Protein AF-A0A962DZK4-F1 (afdb_monomer_lite)

pLDDT: mean 95.59, std 3.44, range [69.62, 98.56]

Sequence (108 aa):
SSGVIVATGTGATGWARSIATQRALTEPLPQPSDARLAWFVREPFPSVATGTEVNFGYADAKEPLQLESDMDEGGVIFADGIESDRVEFLTGQRCSISIAPERLRLVV

Foldseek 3Di:
DPDKDKAAQVRCVDVVVVVCVVVVPPDDAHHNPDQKMKMADDPQDLDPVQGRPPGIDMAEPVRWDKDAADAQDDAWDDPPPPRVPIDHHHHGDMDTGYGDPDHDDDDD

Radius of gyration: 14.57 Å; chains: 1; bounding box: 30×32×42 Å

Secondary structure (DSSP, 8-state):
--EEEEE-TTGGGTHHHHHHHHTT--SPPPPTT-S-EEEEEES---BTTTBTT-SEEEE-SSSPEEEE---SSS-EEESTT-TTSEEE--TT-EEEE---S-------

Structure (mmCIF, N/CA/C/O backbone):
data_AF-A0A962DZK4-F1
#
_entry.id   AF-A0A962DZK4-F1
#
loop_
_atom_site.group_PDB
_atom_site.id
_atom_site.type_symbol
_atom_site.label_atom_id
_atom_site.label_alt_id
_atom_site.label_comp_id
_atom_site.label_asym_id
_atom_site.label_entity_id
_atom_site.label_seq_id
_atom_site.pdbx_PDB_ins_code
_atom_site.Cartn_x
_atom_site.Cartn_y
_atom_site.Cartn_z
_atom_site.occupancy
_atom_site.B_iso_or_equiv
_atom_site.auth_seq_id
_atom_site.auth_comp_id
_atom_site.auth_asym_id
_atom_site.auth_atom_id
_atom_site.pdbx_PDB_model_num
ATOM 1 N N . SER A 1 1 ? -7.218 9.407 7.739 1.00 87.56 1 SER A N 1
ATOM 2 C CA . SER A 1 1 ? -6.720 8.988 6.417 1.00 87.56 1 SER A CA 1
ATOM 3 C C . SER A 1 1 ? -7.746 8.072 5.784 1.00 87.56 1 SER A C 1
ATOM 5 O O . SER A 1 1 ? -8.487 7.454 6.537 1.00 87.56 1 SER A O 1
ATOM 7 N N . SER A 1 2 ? -7.824 7.988 4.455 1.00 91.50 2 SER A N 1
ATOM 8 C CA . SER A 1 2 ? -8.889 7.238 3.757 1.00 91.50 2 SER A CA 1
ATOM 9 C C . SER A 1 2 ? -8.476 5.853 3.245 1.00 91.50 2 SER A C 1
ATOM 11 O O . SER A 1 2 ? -9.298 5.141 2.676 1.00 91.50 2 SER A O 1
ATOM 13 N N . GLY A 1 3 ? -7.217 5.451 3.436 1.00 95.44 3 GLY A N 1
ATOM 14 C CA . GLY A 1 3 ? -6.739 4.104 3.118 1.00 95.44 3 GLY A CA 1
ATOM 15 C C . GLY A 1 3 ? -5.240 4.057 2.836 1.00 95.44 3 GLY A C 1
ATOM 16 O O . GLY A 1 3 ? -4.539 5.065 2.964 1.00 95.44 3 GLY A O 1
ATOM 17 N N . VAL A 1 4 ? -4.755 2.888 2.419 1.00 97.81 4 VAL A N 1
ATOM 18 C CA . VAL A 1 4 ? -3.364 2.660 2.007 1.00 97.81 4 VAL A CA 1
ATOM 19 C C . VAL A 1 4 ? -3.352 2.031 0.618 1.00 97.81 4 VAL A C 1
ATOM 21 O O . VAL A 1 4 ? -4.109 1.104 0.348 1.00 97.81 4 VAL A O 1
ATOM 24 N N . ILE A 1 5 ? -2.495 2.535 -0.267 1.00 97.94 5 ILE A N 1
ATOM 25 C CA . ILE A 1 5 ? -2.204 1.917 -1.566 1.00 97.94 5 ILE A CA 1
ATOM 26 C C . ILE A 1 5 ? -0.830 1.273 -1.479 1.00 97.94 5 ILE A C 1
ATOM 28 O O . ILE A 1 5 ? 0.116 1.927 -1.050 1.00 97.94 5 ILE A O 1
ATOM 32 N N . VAL A 1 6 ? -0.714 0.026 -1.931 1.00 98.38 6 VAL A N 1
ATOM 33 C CA . VAL A 1 6 ? 0.557 -0.696 -2.043 1.00 98.38 6 VAL A CA 1
ATOM 34 C C . VAL A 1 6 ? 0.752 -1.115 -3.494 1.00 98.38 6 VAL A C 1
ATOM 36 O O . VAL A 1 6 ? -0.170 -1.633 -4.117 1.00 98.38 6 VAL A O 1
ATOM 39 N N . ALA A 1 7 ? 1.936 -0.871 -4.047 1.00 97.94 7 ALA A N 1
ATOM 40 C CA . ALA A 1 7 ? 2.248 -1.166 -5.437 1.00 97.94 7 ALA A CA 1
ATOM 41 C C . ALA A 1 7 ? 3.545 -1.968 -5.567 1.00 97.94 7 ALA A C 1
ATOM 43 O O . ALA A 1 7 ? 4.561 -1.662 -4.937 1.00 97.94 7 ALA A O 1
ATOM 44 N N . THR A 1 8 ? 3.505 -2.974 -6.439 1.00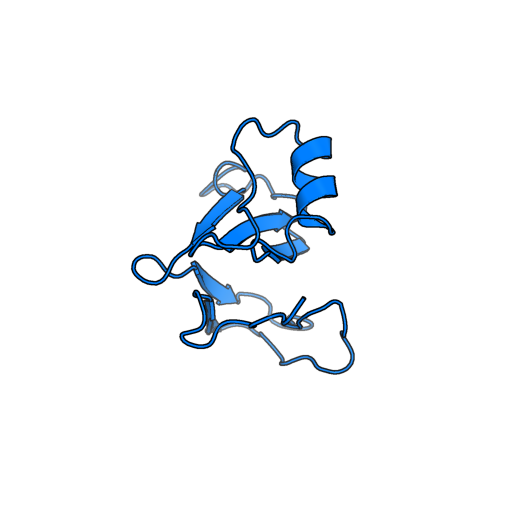 97.56 8 THR A N 1
ATOM 45 C CA . THR A 1 8 ? 4.687 -3.667 -6.960 1.00 97.56 8 THR A CA 1
ATOM 46 C C . THR A 1 8 ? 5.400 -2.798 -7.998 1.00 97.56 8 THR A C 1
ATOM 48 O O . THR A 1 8 ? 4.872 -1.781 -8.450 1.00 97.56 8 THR A O 1
ATOM 51 N N . GLY A 1 9 ? 6.576 -3.229 -8.455 1.00 96.50 9 GLY A N 1
ATOM 52 C CA . GLY A 1 9 ? 7.263 -2.561 -9.560 1.00 96.50 9 GLY A CA 1
ATOM 53 C C . GLY A 1 9 ? 6.505 -2.582 -10.890 1.00 96.50 9 GLY A C 1
ATOM 54 O O . GLY A 1 9 ? 6.548 -1.614 -11.643 1.00 96.50 9 GLY A O 1
ATOM 55 N N . THR A 1 10 ? 5.755 -3.646 -11.183 1.00 95.12 10 THR A N 1
ATOM 56 C CA . THR A 1 10 ? 4.878 -3.689 -12.367 1.00 95.12 10 THR A CA 1
ATOM 57 C C . THR A 1 10 ? 3.646 -2.796 -12.189 1.00 95.12 10 THR A C 1
ATOM 59 O O . THR A 1 10 ? 3.231 -2.128 -13.135 1.00 95.12 10 THR A O 1
ATOM 62 N N . GLY A 1 11 ? 3.110 -2.708 -10.966 1.00 95.94 11 GLY A N 1
ATOM 63 C CA . GLY A 1 11 ? 2.011 -1.808 -10.600 1.00 95.94 11 GLY A CA 1
ATOM 64 C C . GLY A 1 11 ? 2.419 -0.339 -10.429 1.00 95.94 11 GLY A C 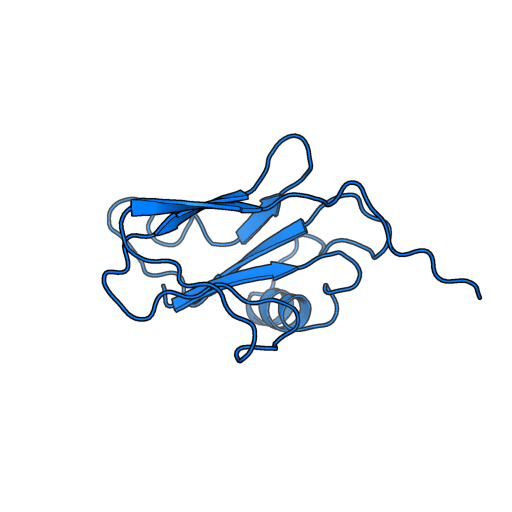1
ATOM 65 O O . GLY A 1 11 ? 1.552 0.531 -10.330 1.00 95.94 11 GLY A O 1
ATOM 66 N N . ALA A 1 12 ? 3.721 -0.029 -10.435 1.00 96.38 12 ALA A N 1
ATOM 67 C CA . ALA A 1 12 ? 4.246 1.316 -10.199 1.00 96.38 12 ALA A CA 1
ATOM 68 C C . ALA A 1 12 ? 3.748 2.349 -11.220 1.00 96.38 12 ALA A C 1
ATOM 70 O O . ALA A 1 12 ? 3.687 3.535 -10.914 1.00 96.38 12 ALA A O 1
ATOM 71 N N . THR A 1 13 ? 3.366 1.911 -12.422 1.00 95.12 13 THR A N 1
ATOM 72 C CA . THR A 1 13 ? 2.847 2.789 -13.481 1.00 95.12 13 THR A CA 1
ATOM 73 C C . THR A 1 13 ? 1.374 3.181 -13.304 1.00 95.12 13 THR A C 1
ATOM 75 O O . THR A 1 13 ? 0.927 4.098 -13.993 1.00 95.12 13 THR A O 1
ATOM 78 N N . GLY A 1 14 ? 0.645 2.537 -12.381 1.00 95.56 14 GLY A N 1
ATOM 79 C CA . GLY A 1 14 ? -0.752 2.831 -12.043 1.00 95.56 14 GLY A CA 1
ATOM 80 C C . GLY A 1 14 ? -0.904 3.973 -11.029 1.00 95.56 14 GLY A C 1
ATOM 81 O O . GLY A 1 14 ? -0.212 4.989 -11.112 1.00 95.56 14 GLY A O 1
ATOM 82 N N . TRP A 1 15 ? -1.793 3.809 -10.036 1.00 96.44 15 TRP A N 1
ATOM 83 C CA . TRP A 1 15 ? -2.061 4.837 -9.013 1.00 96.44 15 TRP A CA 1
ATOM 84 C C . TRP A 1 15 ? -0.802 5.332 -8.291 1.00 96.44 15 TRP A C 1
ATOM 86 O O . TRP A 1 15 ? -0.708 6.520 -7.990 1.00 96.44 15 TRP A O 1
ATOM 96 N N . ALA A 1 16 ? 0.191 4.463 -8.069 1.00 97.44 16 ALA A N 1
ATOM 97 C CA . ALA A 1 16 ? 1.464 4.842 -7.458 1.00 97.44 16 ALA A CA 1
ATOM 98 C C . ALA A 1 16 ? 2.170 5.980 -8.217 1.00 97.44 16 ALA A C 1
ATOM 100 O O . ALA A 1 16 ? 2.639 6.928 -7.588 1.00 97.44 16 ALA A O 1
ATOM 101 N N . ARG A 1 17 ? 2.181 5.953 -9.560 1.00 97.62 17 ARG A N 1
ATOM 102 C CA . ARG A 1 17 ? 2.754 7.030 -10.383 1.00 97.62 17 ARG A CA 1
ATOM 103 C C . ARG A 1 17 ? 2.003 8.339 -10.205 1.00 97.62 17 ARG A C 1
ATOM 105 O O . ARG A 1 17 ? 2.641 9.381 -10.052 1.00 97.62 17 ARG A O 1
ATOM 112 N N . SER A 1 18 ? 0.672 8.296 -10.221 1.00 97.25 18 SER A N 1
ATOM 113 C CA . SER A 1 18 ? -0.165 9.483 -10.024 1.00 97.25 18 SER A CA 1
ATOM 114 C C . SER A 1 18 ? 0.078 10.111 -8.654 1.00 97.25 18 SER A C 1
ATOM 116 O O . SER A 1 18 ? 0.290 11.317 -8.573 1.00 97.25 18 SER A O 1
ATOM 118 N N . ILE A 1 19 ? 0.129 9.295 -7.599 1.00 97.12 19 ILE A N 1
ATOM 119 C CA . ILE A 1 19 ? 0.364 9.747 -6.222 1.00 97.12 19 ILE A CA 1
ATOM 120 C C . ILE A 1 19 ? 1.767 10.333 -6.075 1.00 97.12 19 ILE A C 1
ATOM 122 O O . ILE A 1 19 ? 1.906 11.447 -5.575 1.00 97.12 19 ILE A O 1
ATOM 126 N N . ALA A 1 20 ? 2.802 9.625 -6.536 1.00 97.31 20 ALA A N 1
ATOM 127 C CA . ALA A 1 20 ? 4.180 10.103 -6.453 1.00 97.31 20 ALA A CA 1
ATOM 128 C C . ALA A 1 20 ? 4.368 11.427 -7.209 1.00 97.31 20 ALA A C 1
ATOM 130 O O . ALA A 1 20 ? 4.990 12.350 -6.689 1.00 97.31 20 ALA A O 1
ATOM 131 N N . THR A 1 21 ? 3.762 11.549 -8.395 1.00 97.25 21 THR A N 1
ATOM 132 C CA . THR A 1 21 ? 3.810 12.776 -9.206 1.00 97.25 21 THR A CA 1
ATOM 133 C C . THR A 1 21 ? 3.071 13.927 -8.525 1.00 97.25 21 THR A C 1
ATOM 135 O O . THR A 1 21 ? 3.625 15.013 -8.391 1.00 97.25 21 THR A O 1
ATOM 138 N N . GLN A 1 22 ? 1.838 13.696 -8.059 1.00 97.25 22 GLN A N 1
ATOM 139 C CA . GLN A 1 22 ? 1.025 14.713 -7.385 1.00 97.25 22 GLN A CA 1
ATOM 140 C C . GLN A 1 22 ? 1.705 15.242 -6.118 1.00 97.25 22 GLN A C 1
ATOM 142 O O . GLN A 1 22 ? 1.605 16.425 -5.804 1.00 97.25 22 GLN A O 1
ATOM 147 N N . ARG A 1 23 ? 2.396 14.360 -5.393 1.00 95.75 23 ARG A N 1
ATOM 148 C CA . ARG A 1 23 ? 3.103 14.677 -4.148 1.00 95.75 23 ARG A CA 1
ATOM 149 C C . ARG A 1 23 ? 4.544 15.144 -4.375 1.00 95.75 23 ARG A C 1
ATOM 151 O O . ARG A 1 23 ? 5.227 15.415 -3.394 1.00 95.75 23 ARG A O 1
ATOM 158 N N . ALA A 1 24 ? 4.989 15.228 -5.632 1.00 96.75 24 ALA A N 1
ATOM 159 C CA . ALA A 1 24 ? 6.354 15.576 -6.025 1.00 96.75 24 ALA A CA 1
ATOM 160 C C . ALA A 1 24 ? 7.429 14.770 -5.268 1.00 96.75 24 ALA A C 1
ATOM 162 O O . ALA A 1 24 ? 8.448 15.321 -4.852 1.00 96.75 24 ALA A O 1
ATOM 163 N N . LEU A 1 25 ? 7.190 13.466 -5.072 1.00 96.12 25 LEU A N 1
ATOM 164 C CA . LEU A 1 25 ? 8.152 12.589 -4.407 1.00 96.12 25 LEU A CA 1
ATOM 165 C C . LEU A 1 25 ? 9.428 12.489 -5.244 1.00 96.12 25 LEU A C 1
ATOM 167 O O . LEU A 1 25 ? 9.371 12.345 -6.468 1.00 96.12 25 LEU A O 1
ATOM 171 N N . THR A 1 26 ? 10.574 12.556 -4.573 1.00 95.75 26 THR A N 1
ATOM 172 C CA . THR A 1 26 ? 11.885 12.419 -5.228 1.00 95.75 26 THR A CA 1
ATOM 173 C C . THR A 1 26 ? 12.389 10.980 -5.179 1.00 95.75 26 THR A C 1
ATOM 175 O O . THR A 1 26 ? 13.234 10.574 -5.976 1.00 95.75 26 THR A O 1
ATOM 178 N N . GLU A 1 27 ? 11.835 10.188 -4.267 1.00 96.12 27 GLU A N 1
ATOM 179 C CA . GLU A 1 27 ? 12.154 8.794 -4.061 1.00 96.12 27 GLU A CA 1
ATOM 180 C C . GLU A 1 27 ? 11.605 7.934 -5.212 1.00 96.12 27 GLU A C 1
ATOM 182 O O . GLU A 1 27 ? 10.437 8.059 -5.596 1.00 96.12 27 GLU A O 1
ATOM 187 N N . PRO A 1 28 ? 12.426 7.036 -5.783 1.00 96.19 28 PRO A N 1
ATOM 188 C CA . PRO A 1 28 ? 12.053 6.313 -6.987 1.00 96.19 28 PRO A CA 1
ATOM 189 C C . PRO A 1 28 ? 11.080 5.175 -6.688 1.00 96.19 28 PRO A C 1
ATOM 191 O O . PRO A 1 28 ? 11.378 4.276 -5.892 1.00 96.19 28 PRO A O 1
ATOM 194 N N . LEU A 1 29 ? 9.976 5.139 -7.437 1.00 98.06 29 LEU A N 1
ATOM 195 C CA . LEU A 1 29 ? 9.087 3.981 -7.461 1.00 98.06 29 LEU A CA 1
ATOM 196 C C . LEU A 1 29 ? 9.851 2.698 -7.855 1.00 98.06 29 LEU A C 1
ATOM 198 O O . LEU A 1 29 ? 10.824 2.773 -8.617 1.00 98.06 29 LEU A O 1
ATOM 202 N N . PRO A 1 30 ? 9.430 1.520 -7.359 1.00 97.56 30 PRO A N 1
ATOM 203 C CA . PRO A 1 30 ? 10.082 0.260 -7.692 1.00 97.56 30 PRO A CA 1
ATOM 204 C C . PRO A 1 30 ? 10.028 -0.016 -9.199 1.00 97.56 30 PRO A C 1
ATOM 206 O O . PRO A 1 30 ? 9.013 0.232 -9.848 1.00 97.56 30 PRO A O 1
ATOM 209 N N . GLN A 1 31 ? 11.115 -0.545 -9.756 1.00 96.50 31 GLN A N 1
ATOM 210 C CA . GLN A 1 31 ? 11.141 -1.059 -11.127 1.00 96.50 31 GLN A CA 1
ATOM 211 C C . GLN A 1 31 ? 10.504 -2.454 -11.193 1.00 96.50 31 GLN A C 1
ATOM 213 O O . GLN A 1 31 ? 10.495 -3.156 -10.181 1.00 96.50 31 GLN A O 1
ATOM 218 N N . PRO A 1 32 ? 10.021 -2.920 -12.363 1.00 94.50 32 PRO A N 1
ATOM 219 C CA . PRO A 1 32 ? 9.344 -4.216 -12.499 1.00 94.50 32 PRO A CA 1
ATOM 220 C C . PRO A 1 32 ? 10.082 -5.423 -11.903 1.00 94.50 32 PRO A C 1
ATOM 222 O O . PRO A 1 32 ? 9.443 -6.354 -11.421 1.00 94.50 32 PRO A O 1
ATOM 225 N N . SER A 1 33 ? 11.417 -5.414 -11.922 1.00 93.44 33 SER A N 1
ATOM 226 C CA . SER A 1 33 ? 12.260 -6.483 -11.375 1.00 93.44 33 SER A CA 1
ATOM 227 C C . SER A 1 33 ? 12.628 -6.312 -9.898 1.00 93.44 33 SER A C 1
ATOM 229 O O . SER A 1 33 ? 13.173 -7.245 -9.304 1.00 93.44 33 SER A O 1
ATOM 231 N N . ASP A 1 34 ? 12.365 -5.150 -9.298 1.00 95.38 34 ASP A N 1
ATOM 232 C CA . ASP A 1 34 ? 12.768 -4.867 -7.923 1.00 95.38 34 ASP A CA 1
ATOM 233 C C . ASP A 1 34 ? 12.040 -5.785 -6.934 1.00 95.38 34 ASP A C 1
ATOM 235 O O . ASP A 1 34 ? 10.854 -6.089 -7.057 1.00 95.38 34 ASP A O 1
ATOM 239 N N . ALA A 1 35 ? 12.756 -6.222 -5.901 1.00 95.00 35 ALA A N 1
ATOM 240 C CA . ALA A 1 35 ? 12.216 -7.040 -4.818 1.00 95.00 35 ALA A CA 1
ATOM 241 C C . ALA A 1 35 ? 11.652 -6.180 -3.673 1.00 95.00 35 ALA A C 1
ATOM 243 O O . ALA A 1 35 ? 11.942 -6.450 -2.512 1.00 95.00 35 ALA A O 1
ATOM 244 N N . ARG A 1 36 ? 10.890 -5.130 -3.996 1.00 96.75 36 ARG A N 1
ATOM 245 C CA . ARG A 1 36 ? 10.297 -4.212 -3.012 1.00 96.75 36 ARG A CA 1
ATOM 246 C C . ARG A 1 36 ? 8.947 -3.674 -3.477 1.00 96.75 36 ARG A C 1
ATOM 248 O O . ARG A 1 36 ? 8.686 -3.568 -4.675 1.00 96.75 36 ARG A O 1
ATOM 255 N N . LEU A 1 37 ? 8.119 -3.316 -2.511 1.00 98.25 37 LEU A N 1
ATOM 256 C CA . LEU A 1 37 ? 6.844 -2.633 -2.681 1.00 98.25 37 LEU A CA 1
ATOM 257 C C . LEU A 1 37 ? 7.008 -1.166 -2.288 1.00 98.25 37 LEU A C 1
ATOM 259 O O . LEU A 1 37 ? 7.827 -0.851 -1.426 1.00 98.25 37 LEU A O 1
ATOM 263 N N . ALA A 1 38 ? 6.209 -0.283 -2.879 1.00 98.38 38 ALA A N 1
ATOM 264 C CA . ALA A 1 38 ? 6.000 1.069 -2.368 1.00 98.38 38 ALA A CA 1
ATOM 265 C C . ALA A 1 38 ? 4.586 1.184 -1.805 1.00 98.38 38 ALA A C 1
ATOM 267 O O . ALA A 1 38 ? 3.638 0.698 -2.424 1.00 98.38 38 ALA A O 1
ATOM 268 N N . TRP A 1 39 ? 4.441 1.831 -0.653 1.00 98.56 39 TRP A N 1
ATOM 269 C CA . TRP A 1 39 ? 3.147 2.076 -0.030 1.00 98.56 39 TRP A CA 1
ATOM 270 C C . TRP A 1 39 ? 2.912 3.567 0.205 1.00 98.56 39 TRP A C 1
ATOM 272 O O . TRP A 1 39 ? 3.851 4.337 0.405 1.00 98.56 39 TRP A O 1
ATOM 282 N N . PHE A 1 40 ? 1.643 3.971 0.174 1.00 98.31 40 PHE A N 1
ATOM 283 C CA . PHE A 1 40 ? 1.206 5.357 0.315 1.00 98.31 40 PHE A CA 1
ATOM 284 C C . PHE A 1 40 ? -0.052 5.420 1.169 1.00 98.31 40 PHE A C 1
ATOM 286 O O . PHE A 1 40 ? -1.041 4.753 0.866 1.00 98.31 40 PHE A O 1
ATOM 293 N N . VAL A 1 41 ? -0.052 6.278 2.185 1.00 97.50 41 VAL A N 1
ATOM 294 C CA . VAL A 1 41 ? -1.285 6.639 2.889 1.00 97.50 41 VAL A CA 1
ATOM 295 C C . VAL A 1 41 ? -2.062 7.622 2.019 1.00 97.50 41 VAL A C 1
ATOM 297 O O . VAL A 1 41 ? -1.527 8.645 1.583 1.00 97.50 41 VAL A O 1
ATOM 300 N N . ARG A 1 42 ? -3.335 7.320 1.766 1.00 94.94 42 ARG A N 1
ATOM 301 C CA . ARG A 1 42 ? -4.258 8.229 1.090 1.00 94.94 42 ARG A CA 1
ATOM 302 C C . ARG A 1 42 ? -4.773 9.274 2.065 1.00 94.94 42 ARG A C 1
ATOM 304 O O . ARG A 1 42 ? -5.242 8.933 3.152 1.00 94.94 42 ARG A O 1
ATOM 311 N N . GLU A 1 43 ? -4.692 10.533 1.638 1.00 94.56 43 GLU A N 1
ATOM 312 C CA . GLU A 1 43 ? -5.127 11.706 2.406 1.00 94.56 43 GLU A CA 1
ATOM 313 C C . GLU A 1 43 ? -4.651 11.631 3.876 1.00 94.56 43 GLU A C 1
ATOM 315 O O . GLU A 1 43 ? -5.480 11.478 4.781 1.00 94.56 43 GLU A O 1
ATOM 320 N N . PRO A 1 44 ? -3.321 11.659 4.131 1.00 94.75 44 PRO A N 1
ATOM 321 C CA . PRO A 1 44 ? -2.778 11.550 5.483 1.00 94.75 44 PRO A CA 1
ATOM 322 C C . PRO A 1 44 ? -3.423 12.579 6.415 1.00 94.75 44 PRO A C 1
ATOM 324 O O . PRO A 1 44 ? -3.353 13.783 6.171 1.00 94.75 44 PRO A O 1
ATOM 327 N N . PHE A 1 45 ? -4.078 12.099 7.469 1.00 94.00 45 PHE A N 1
ATOM 328 C CA . PHE A 1 45 ? -4.744 12.959 8.443 1.00 94.00 45 PHE A CA 1
ATOM 329 C C . PHE A 1 45 ? -3.732 13.456 9.484 1.00 94.00 45 PHE A C 1
ATOM 331 O O . PHE A 1 45 ? -3.012 12.609 10.009 1.00 94.00 45 PHE A O 1
ATOM 338 N N . PRO A 1 46 ? -3.688 14.764 9.817 1.00 94.94 46 PRO A N 1
ATOM 339 C CA . PRO A 1 46 ? -2.752 15.344 10.784 1.00 94.94 46 PRO A CA 1
ATOM 340 C C . PRO A 1 46 ? -3.090 14.919 12.221 1.00 94.94 46 PRO A C 1
ATOM 342 O O . PRO A 1 46 ? -3.676 15.676 12.993 1.00 94.94 46 PRO A O 1
ATOM 345 N N . SER A 1 47 ? -2.753 13.679 12.571 1.00 93.00 47 SER A N 1
ATOM 346 C CA . SER A 1 47 ? -3.039 13.113 13.889 1.00 93.00 47 SER A CA 1
ATOM 347 C C . SER A 1 47 ? -2.139 13.717 14.971 1.00 93.00 47 SER A C 1
ATOM 349 O O . SER A 1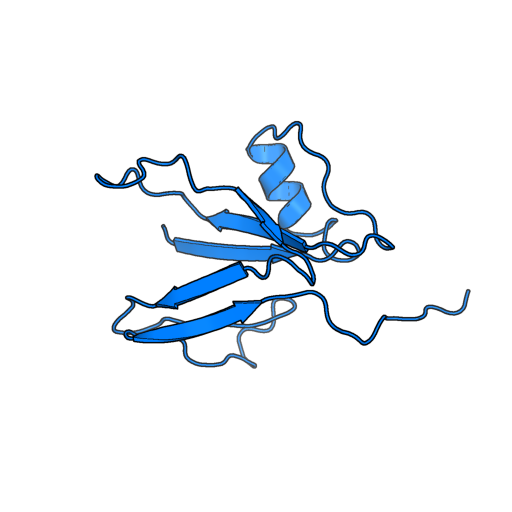 47 ? -1.061 14.236 14.686 1.00 93.00 47 SER A O 1
ATOM 351 N N . VAL A 1 48 ? -2.544 13.599 16.238 1.00 93.19 48 VAL A N 1
ATOM 352 C CA . VAL A 1 48 ? -1.711 14.034 17.374 1.00 93.19 48 VAL A CA 1
ATOM 353 C C . VAL A 1 48 ? -0.426 13.203 17.487 1.00 93.19 48 VAL A C 1
ATOM 355 O O . VAL A 1 48 ? 0.605 13.731 17.889 1.00 93.19 48 VAL A O 1
ATOM 358 N N . ALA A 1 49 ? -0.478 11.914 17.140 1.00 91.75 49 ALA A N 1
ATOM 359 C CA . ALA A 1 49 ? 0.636 10.990 17.342 1.00 91.75 49 ALA A CA 1
ATOM 360 C C . ALA A 1 49 ? 1.702 11.075 16.239 1.00 91.75 49 ALA A C 1
ATOM 362 O O . ALA A 1 49 ? 2.889 10.973 16.526 1.00 91.75 49 ALA A O 1
ATOM 363 N N . THR A 1 50 ? 1.283 11.237 14.982 1.00 91.50 50 THR A N 1
ATOM 364 C CA . THR A 1 50 ? 2.170 11.127 13.808 1.00 91.50 50 THR A CA 1
ATOM 365 C C . THR A 1 50 ? 2.115 12.335 12.882 1.00 91.50 50 THR A C 1
ATOM 367 O O . THR A 1 50 ? 2.815 12.360 11.867 1.00 91.50 50 THR A O 1
ATOM 370 N N . GLY A 1 51 ? 1.263 13.323 13.173 1.00 94.25 51 GLY A N 1
ATOM 371 C CA . GLY A 1 51 ? 0.970 14.397 12.234 1.00 94.25 51 GLY A CA 1
ATOM 372 C C . GLY A 1 51 ? 0.583 13.802 10.885 1.00 94.25 51 GLY A C 1
ATOM 373 O O . GLY A 1 51 ? -0.349 13.009 10.794 1.00 94.25 51 GLY A O 1
ATOM 374 N N . THR A 1 52 ? 1.341 14.152 9.847 1.00 95.00 52 THR A N 1
ATOM 375 C CA . THR A 1 52 ? 1.237 13.535 8.516 1.00 95.00 52 THR A CA 1
ATOM 376 C C . THR A 1 52 ? 2.534 12.852 8.088 1.00 95.00 52 THR A C 1
ATOM 378 O O . THR A 1 52 ? 2.698 12.575 6.909 1.00 95.00 52 THR A O 1
ATOM 381 N N . GLU A 1 53 ? 3.467 12.586 9.004 1.00 94.38 53 GLU A N 1
ATOM 382 C CA . GLU A 1 53 ? 4.830 12.145 8.667 1.00 94.38 53 GLU A CA 1
ATOM 383 C C . GLU A 1 53 ? 4.870 10.706 8.133 1.00 94.38 53 GLU A C 1
ATOM 385 O O . GLU A 1 53 ? 5.586 10.411 7.178 1.00 94.38 53 GLU A O 1
ATOM 390 N N . VAL A 1 54 ? 4.036 9.817 8.681 1.00 94.50 54 VAL A N 1
ATOM 391 C CA . VAL A 1 54 ? 3.910 8.426 8.219 1.00 94.50 54 VAL A CA 1
ATOM 392 C C . VAL A 1 54 ? 2.942 8.375 7.037 1.00 94.50 54 VAL A C 1
ATOM 394 O O . VAL A 1 54 ? 1.738 8.190 7.204 1.00 94.50 54 VAL A O 1
ATOM 397 N N . ASN A 1 55 ? 3.456 8.612 5.830 1.00 95.62 55 ASN A N 1
ATOM 398 C CA . ASN A 1 55 ? 2.609 8.817 4.649 1.00 95.62 55 ASN A CA 1
ATOM 399 C C . ASN A 1 55 ? 3.070 8.097 3.371 1.00 95.62 55 ASN A C 1
ATOM 401 O O . ASN A 1 55 ? 2.299 8.020 2.405 1.00 95.62 55 ASN A O 1
ATOM 405 N N . PHE A 1 56 ? 4.306 7.608 3.336 1.00 97.69 56 PHE A N 1
ATOM 406 C CA . PHE A 1 56 ? 4.843 6.779 2.269 1.00 97.69 56 PHE A CA 1
ATOM 407 C C . PHE A 1 56 ? 6.033 5.976 2.795 1.00 97.69 56 PHE A C 1
ATOM 409 O O . PHE A 1 56 ? 6.680 6.374 3.764 1.00 97.69 56 PHE A O 1
ATOM 416 N N . GLY A 1 57 ? 6.345 4.879 2.119 1.00 97.69 57 GLY A N 1
ATOM 417 C CA . GLY A 1 57 ? 7.571 4.141 2.366 1.00 97.69 57 GLY A CA 1
ATOM 418 C C . GLY A 1 57 ? 7.698 2.933 1.457 1.00 97.69 57 GLY A C 1
ATOM 419 O O . GLY A 1 57 ? 6.969 2.785 0.471 1.00 97.69 57 GLY A O 1
ATOM 420 N N . TYR A 1 58 ? 8.639 2.065 1.810 1.00 98.19 58 TYR A N 1
ATOM 421 C CA . TYR A 1 58 ? 8.869 0.800 1.129 1.00 98.19 58 TYR A CA 1
ATOM 422 C C . TYR A 1 58 ? 8.574 -0.369 2.063 1.00 98.19 58 TYR A C 1
ATOM 424 O O . TYR A 1 58 ? 8.556 -0.209 3.282 1.00 98.19 58 TYR A O 1
ATOM 432 N N . ALA A 1 59 ? 8.319 -1.530 1.474 1.00 98.12 59 ALA A N 1
ATOM 433 C CA . ALA A 1 59 ? 8.254 -2.800 2.183 1.00 98.12 59 ALA A CA 1
ATOM 434 C C . ALA A 1 59 ? 8.943 -3.881 1.350 1.00 98.12 59 ALA A C 1
ATOM 436 O O . ALA A 1 59 ? 8.900 -3.847 0.116 1.00 98.12 59 ALA A O 1
ATOM 437 N N . ASP A 1 60 ? 9.565 -4.849 2.008 1.00 96.81 60 ASP A N 1
ATOM 438 C CA . ASP A 1 60 ? 10.193 -5.993 1.354 1.00 96.81 60 ASP A CA 1
ATOM 439 C C . ASP A 1 60 ? 10.010 -7.285 2.172 1.00 96.81 60 ASP A C 1
ATOM 441 O O . ASP A 1 60 ? 9.152 -7.373 3.054 1.00 96.81 60 ASP A O 1
ATOM 445 N N . ALA A 1 61 ? 10.757 -8.334 1.819 1.00 94.94 61 ALA A N 1
ATOM 446 C CA . ALA A 1 61 ? 10.689 -9.631 2.495 1.00 94.94 61 ALA A CA 1
ATOM 447 C C . ALA A 1 61 ? 11.224 -9.607 3.941 1.00 94.94 61 ALA A C 1
ATOM 449 O O . ALA A 1 61 ? 10.859 -10.468 4.737 1.00 94.94 61 ALA A O 1
ATOM 450 N N . LYS A 1 62 ? 12.110 -8.663 4.274 1.00 96.00 62 LYS A N 1
ATOM 451 C CA . LYS A 1 62 ? 12.694 -8.493 5.612 1.00 96.00 62 LYS A CA 1
ATOM 452 C C . LYS A 1 62 ? 11.876 -7.522 6.454 1.00 96.00 62 LYS A C 1
ATOM 454 O O . LYS A 1 62 ? 11.728 -7.740 7.651 1.00 96.00 62 LYS A O 1
ATOM 459 N N . GLU A 1 63 ? 11.344 -6.485 5.818 1.00 97.12 63 GLU A N 1
ATOM 460 C CA . GLU A 1 63 ? 10.541 -5.439 6.445 1.00 97.12 63 GLU A CA 1
ATOM 461 C C . GLU A 1 63 ? 9.155 -5.385 5.778 1.00 97.12 63 GLU A C 1
ATOM 463 O O . GLU A 1 63 ? 8.910 -4.558 4.894 1.00 97.12 63 GLU A O 1
ATOM 468 N N . PRO A 1 64 ? 8.241 -6.307 6.143 1.00 97.94 64 PRO A N 1
ATOM 469 C CA . PRO A 1 64 ? 6.875 -6.302 5.632 1.00 97.94 64 PRO A CA 1
ATOM 470 C C . PRO A 1 64 ? 6.075 -5.118 6.191 1.00 97.94 64 PRO A C 1
ATOM 472 O O . PRO A 1 64 ? 6.248 -4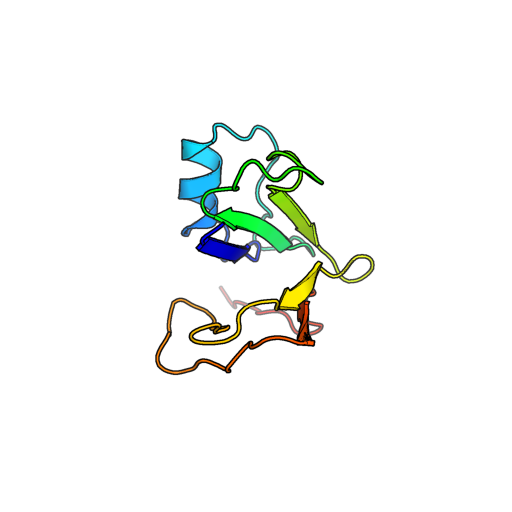.724 7.346 1.00 97.94 64 PRO A O 1
ATOM 475 N N . LEU A 1 65 ? 5.128 -4.604 5.405 1.00 98.25 65 LEU A N 1
ATOM 476 C CA . LEU A 1 65 ? 4.175 -3.603 5.878 1.00 98.25 65 LEU A CA 1
ATOM 477 C C . LEU A 1 65 ? 3.133 -4.282 6.771 1.00 98.25 65 LEU A C 1
ATOM 479 O O . LEU A 1 65 ? 2.368 -5.124 6.303 1.00 98.25 65 LEU A O 1
ATOM 483 N N . GLN A 1 66 ? 3.096 -3.893 8.042 1.00 97.94 66 GLN A N 1
ATOM 484 C CA . GLN A 1 66 ? 2.086 -4.338 9.000 1.00 97.94 66 GLN A CA 1
ATOM 485 C C . GLN A 1 66 ? 1.007 -3.269 9.141 1.00 97.94 66 GLN A C 1
ATOM 487 O O . GLN A 1 66 ? 1.316 -2.105 9.390 1.00 97.94 66 GLN A O 1
ATOM 492 N N . LEU A 1 67 ? -0.250 -3.674 9.003 1.00 97.25 67 LEU A N 1
ATOM 493 C CA . LEU A 1 67 ? -1.416 -2.827 9.213 1.00 97.25 67 LEU A CA 1
ATOM 494 C C . LEU A 1 67 ? -2.313 -3.472 10.265 1.00 97.25 67 LEU A C 1
ATOM 496 O O . LEU A 1 67 ? -2.574 -4.672 10.210 1.00 97.25 67 LEU A O 1
ATOM 500 N N . GLU A 1 68 ? -2.810 -2.663 11.191 1.00 97.12 68 GLU A N 1
ATOM 501 C CA . GLU A 1 68 ? -3.881 -3.019 12.118 1.00 97.12 68 GLU A CA 1
ATOM 502 C C . GLU A 1 68 ? -5.061 -2.095 11.830 1.00 97.12 68 GLU A C 1
ATOM 504 O O . GL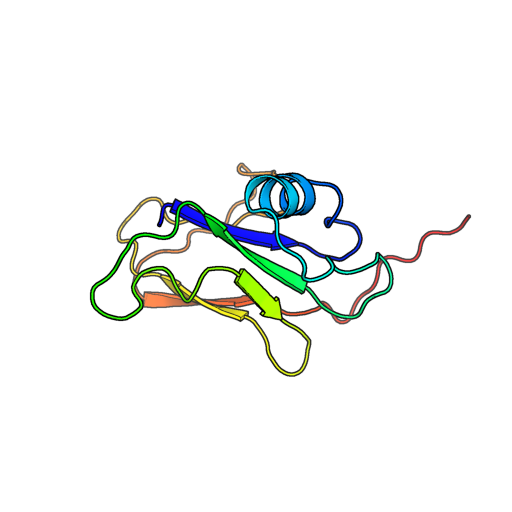U A 1 68 ? -4.871 -0.896 11.612 1.00 97.12 68 GLU A O 1
ATOM 509 N N . SER A 1 69 ? -6.258 -2.666 11.728 1.00 96.94 69 SER A N 1
ATOM 510 C CA . SER A 1 69 ? -7.465 -1.885 11.483 1.00 96.94 69 SER A CA 1
ATOM 511 C C . SER A 1 69 ? -8.046 -1.401 12.804 1.00 96.94 69 SER A C 1
ATOM 513 O O . SER A 1 69 ? -8.216 -2.196 13.726 1.00 96.94 69 SER A O 1
ATOM 515 N N . ASP A 1 70 ? -8.414 -0.124 12.834 1.00 94.81 70 ASP A N 1
ATOM 516 C CA . ASP A 1 70 ? -9.284 0.489 13.845 1.00 94.81 70 ASP A CA 1
ATOM 517 C C . ASP A 1 70 ? -10.637 0.898 13.218 1.00 94.81 70 ASP A C 1
ATOM 519 O O . ASP A 1 70 ? -11.317 1.802 13.703 1.00 94.81 70 ASP A O 1
ATOM 523 N N . MET A 1 71 ? -11.002 0.308 12.069 1.00 94.69 71 MET A N 1
ATOM 524 C CA . MET A 1 71 ? -12.272 0.589 11.396 1.00 94.69 71 MET A CA 1
ATOM 525 C C . MET A 1 71 ? -13.365 -0.359 11.878 1.00 94.69 71 MET A C 1
ATOM 527 O O . MET A 1 71 ? -13.343 -1.545 11.554 1.00 94.69 71 MET A O 1
ATOM 531 N N . ASP A 1 72 ? -14.365 0.174 12.578 1.00 95.56 72 ASP A N 1
ATOM 532 C CA . ASP A 1 72 ? -15.478 -0.639 13.082 1.00 95.56 72 ASP A CA 1
ATOM 533 C C . ASP A 1 72 ? -16.325 -1.243 11.951 1.00 95.56 72 ASP A C 1
ATOM 535 O O . ASP A 1 72 ? -16.790 -2.377 12.054 1.00 95.56 72 ASP A O 1
ATOM 539 N N . GLU A 1 73 ? -16.493 -0.508 10.849 1.00 96.12 73 GLU A N 1
ATOM 540 C CA . GLU A 1 73 ? -17.262 -0.932 9.679 1.00 96.12 73 GLU A CA 1
ATOM 541 C C . GLU A 1 73 ? -16.641 -0.437 8.364 1.00 96.12 73 GLU A C 1
ATOM 543 O O . GLU A 1 73 ? -15.878 0.531 8.329 1.00 96.12 73 GLU A O 1
ATOM 548 N N . GLY A 1 74 ? -16.962 -1.116 7.258 1.00 95.44 74 GLY A N 1
ATOM 549 C CA . GLY A 1 74 ? -16.592 -0.695 5.900 1.00 95.44 74 GLY A CA 1
ATOM 550 C C . GLY A 1 74 ? -15.109 -0.830 5.530 1.00 95.44 74 GLY A C 1
ATOM 551 O O . GLY A 1 74 ? -14.747 -0.547 4.388 1.00 95.44 74 GLY A O 1
ATOM 552 N N . GLY A 1 75 ? -14.249 -1.269 6.453 1.00 97.12 75 GLY A N 1
ATOM 553 C CA . GLY A 1 75 ? -12.842 -1.557 6.179 1.00 97.12 75 GLY A CA 1
ATOM 554 C C . GLY A 1 75 ? -12.687 -2.777 5.272 1.00 97.12 75 GLY A C 1
ATOM 555 O O . GLY A 1 75 ? -13.248 -3.840 5.547 1.00 97.12 75 GLY A O 1
ATOM 556 N N . VAL A 1 76 ? -11.943 -2.628 4.174 1.00 97.81 76 VAL A N 1
ATOM 557 C CA . VAL A 1 76 ? -11.775 -3.672 3.152 1.00 97.81 76 VAL A CA 1
ATOM 558 C C . VAL A 1 76 ? -10.358 -3.675 2.584 1.00 97.81 76 VAL A C 1
ATOM 560 O O . VAL A 1 76 ? -9.714 -2.630 2.481 1.00 97.81 76 VAL A O 1
ATOM 563 N N . ILE A 1 77 ? -9.889 -4.851 2.170 1.00 98.19 77 ILE A N 1
ATOM 564 C CA . ILE A 1 77 ? -8.655 -5.031 1.396 1.00 98.19 77 ILE A CA 1
ATOM 565 C C . ILE A 1 77 ? -9.018 -5.720 0.081 1.00 98.19 77 ILE A C 1
ATOM 567 O O . ILE A 1 77 ? -9.722 -6.727 0.077 1.00 98.19 77 ILE A O 1
ATOM 571 N N . PHE A 1 78 ? -8.523 -5.187 -1.032 1.00 97.62 78 PHE A N 1
ATOM 572 C CA . PHE A 1 78 ? -8.682 -5.760 -2.368 1.00 97.62 78 PHE A CA 1
ATOM 573 C C . PHE A 1 78 ? -7.434 -5.484 -3.212 1.00 97.62 78 PHE A C 1
ATOM 575 O O . PHE A 1 78 ? -6.626 -4.611 -2.883 1.00 97.62 78 PHE A O 1
ATOM 582 N N . ALA A 1 79 ? -7.281 -6.229 -4.303 1.00 96.06 79 ALA A N 1
ATOM 583 C CA . ALA A 1 79 ? -6.143 -6.130 -5.212 1.00 96.06 79 ALA A CA 1
ATOM 584 C C . ALA A 1 79 ? -6.588 -5.741 -6.628 1.00 96.06 79 ALA A C 1
ATOM 586 O O . ALA A 1 79 ? -7.754 -5.886 -6.991 1.00 96.06 79 ALA A O 1
ATOM 587 N N . ASP A 1 80 ? -5.654 -5.201 -7.414 1.00 93.19 80 ASP A N 1
ATOM 588 C CA . ASP A 1 80 ? -5.800 -4.908 -8.850 1.00 93.19 80 ASP A CA 1
ATOM 589 C C . ASP A 1 80 ? -7.015 -4.043 -9.249 1.00 93.19 80 ASP A C 1
ATOM 591 O O . ASP A 1 80 ? -7.410 -3.993 -10.413 1.00 93.19 80 ASP A O 1
ATOM 595 N N . GLY A 1 81 ? -7.598 -3.316 -8.290 1.00 92.88 81 GLY A N 1
ATOM 596 C CA . GLY A 1 81 ? -8.802 -2.509 -8.504 1.00 92.88 81 GLY A CA 1
ATOM 597 C C . GLY A 1 81 ? -10.111 -3.309 -8.521 1.00 92.88 81 GLY A C 1
ATOM 598 O O . GLY A 1 81 ? -11.143 -2.759 -8.899 1.00 92.88 81 GLY A O 1
ATOM 599 N N . ILE A 1 82 ? -10.096 -4.582 -8.117 1.00 96.00 82 ILE A N 1
ATOM 600 C CA . ILE A 1 82 ? -11.253 -5.484 -8.153 1.00 96.00 82 ILE A CA 1
ATOM 601 C C . ILE A 1 82 ? -11.934 -5.514 -6.775 1.00 96.00 82 ILE A C 1
ATOM 603 O O . ILE A 1 82 ? -11.775 -6.443 -5.993 1.00 96.00 82 ILE A O 1
ATOM 607 N N . GLU A 1 83 ? -12.725 -4.488 -6.461 1.00 94.81 83 GLU A N 1
ATOM 608 C CA . GLU A 1 83 ? -13.401 -4.352 -5.153 1.00 94.81 83 GLU A CA 1
ATOM 609 C C . GLU A 1 83 ? -14.458 -5.442 -4.875 1.00 94.81 83 GLU A C 1
ATOM 611 O O . GLU A 1 83 ? -14.805 -5.734 -3.727 1.00 94.81 83 GLU A O 1
ATOM 616 N N . SER A 1 84 ? -14.994 -6.076 -5.919 1.00 96.81 84 SER A N 1
ATOM 617 C CA . SER A 1 84 ? -15.909 -7.208 -5.747 1.00 96.81 84 SER A CA 1
ATOM 618 C C . SER A 1 84 ? -15.228 -8.429 -5.119 1.00 96.81 84 SER A C 1
ATOM 620 O O . SER A 1 84 ? -15.922 -9.224 -4.493 1.00 96.81 84 SER A O 1
ATOM 622 N N . ASP A 1 85 ? -13.905 -8.563 -5.269 1.00 96.69 85 ASP A N 1
ATOM 623 C CA . ASP A 1 85 ? -13.075 -9.626 -4.686 1.00 96.69 85 ASP A CA 1
ATOM 624 C C . ASP A 1 85 ? -12.262 -9.074 -3.507 1.00 96.69 85 ASP A C 1
ATOM 626 O O . ASP A 1 85 ? -11.039 -8.92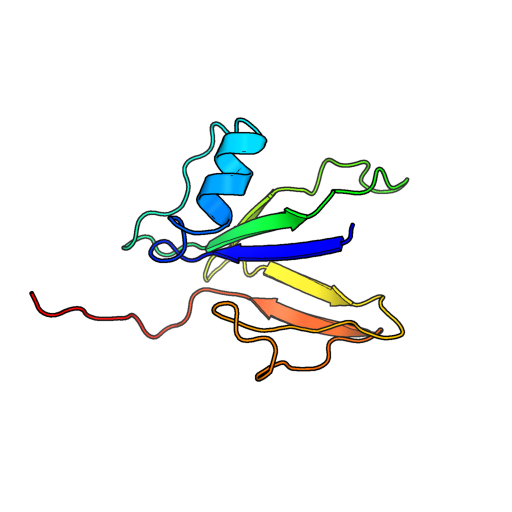5 -3.543 1.00 96.69 85 ASP A O 1
ATOM 630 N N . ARG A 1 86 ? -12.991 -8.657 -2.472 1.00 97.38 86 ARG A N 1
ATOM 631 C CA . ARG A 1 86 ? -12.430 -8.041 -1.270 1.00 97.38 86 ARG A CA 1
ATOM 632 C C . ARG A 1 86 ? -12.527 -8.969 -0.074 1.00 97.38 86 ARG A C 1
ATOM 634 O O . ARG A 1 86 ? -13.453 -9.770 0.038 1.00 97.38 86 ARG A O 1
ATOM 641 N N . VAL A 1 87 ? -11.632 -8.752 0.877 1.00 97.38 87 VAL A N 1
ATOM 642 C CA . VAL A 1 87 ? -11.745 -9.277 2.238 1.00 97.38 87 VAL A CA 1
ATOM 643 C C . VAL A 1 87 ? -12.097 -8.141 3.194 1.00 97.38 87 VAL A C 1
ATOM 645 O O . VAL A 1 87 ? -11.641 -7.009 3.015 1.00 97.38 87 VAL A O 1
ATOM 648 N N . GLU A 1 88 ? -12.926 -8.427 4.197 1.00 97.75 88 GLU A N 1
ATOM 649 C CA . GLU A 1 88 ? -13.211 -7.474 5.274 1.00 97.75 88 GLU A CA 1
ATOM 650 C C . GLU A 1 88 ? -11.966 -7.265 6.144 1.00 97.75 88 GLU A C 1
ATOM 652 O O . GLU A 1 88 ? -11.213 -8.205 6.408 1.00 97.75 88 GLU A O 1
ATOM 657 N N . PHE A 1 89 ? -11.754 -6.017 6.560 1.00 97.94 89 PHE A N 1
ATOM 658 C CA . PHE A 1 89 ? -10.622 -5.592 7.375 1.00 97.94 89 PHE A CA 1
ATOM 659 C C . PHE A 1 89 ? -11.071 -4.614 8.469 1.00 97.94 89 PHE A C 1
ATOM 661 O O . PHE A 1 89 ? -10.906 -3.396 8.363 1.00 97.94 89 PHE A O 1
ATOM 668 N N . LEU A 1 90 ? -11.687 -5.165 9.510 1.00 97.69 90 LEU A N 1
ATOM 669 C CA . LEU A 1 90 ? -12.344 -4.452 10.607 1.00 97.69 90 LEU A CA 1
ATOM 670 C C . LEU A 1 90 ? -11.482 -4.398 11.877 1.00 97.69 90 LEU A C 1
ATOM 672 O O . LEU A 1 90 ? -10.452 -5.071 11.968 1.00 97.69 90 LEU A O 1
ATOM 676 N N . THR A 1 91 ? -11.928 -3.619 12.864 1.00 97.69 91 THR A N 1
ATOM 677 C CA . THR A 1 91 ? -11.234 -3.349 14.131 1.00 97.69 91 THR A CA 1
ATOM 678 C C . THR A 1 91 ? -10.584 -4.592 14.751 1.00 97.69 91 THR A C 1
ATOM 680 O O . THR A 1 91 ? -11.218 -5.632 14.948 1.00 97.69 91 THR A O 1
ATOM 683 N N . GLY A 1 92 ? -9.295 -4.479 15.082 1.00 97.12 92 GLY A N 1
ATOM 684 C CA . GLY A 1 92 ? -8.493 -5.525 15.722 1.00 97.12 92 GLY A CA 1
ATOM 685 C C . GLY A 1 92 ? -7.930 -6.588 14.772 1.00 97.12 92 GLY A C 1
ATOM 686 O O . GLY A 1 92 ? -7.146 -7.441 15.202 1.00 97.12 92 GLY A O 1
ATOM 687 N N . GLN A 1 93 ? -8.282 -6.558 13.482 1.00 98.06 93 GLN A N 1
ATOM 688 C CA . GLN A 1 93 ? -7.645 -7.407 12.477 1.00 98.06 93 GLN A CA 1
ATOM 689 C C . GLN A 1 93 ? -6.284 -6.846 12.064 1.00 98.06 93 GLN A C 1
ATOM 691 O O . GLN A 1 93 ? -6.070 -5.635 12.007 1.00 98.06 93 GLN A O 1
ATOM 696 N N . ARG A 1 94 ? -5.359 -7.754 11.733 1.00 98.06 94 ARG A N 1
ATOM 697 C CA . ARG A 1 94 ? -4.013 -7.419 11.260 1.00 98.06 94 ARG A CA 1
ATOM 698 C C . ARG A 1 94 ? -3.762 -7.992 9.876 1.00 98.06 94 ARG A C 1
ATOM 700 O O . ARG A 1 94 ? -4.121 -9.134 9.600 1.00 98.06 94 ARG A O 1
ATOM 707 N N . CYS A 1 95 ? -3.112 -7.204 9.032 1.00 97.50 95 CYS A N 1
ATOM 708 C CA . CYS A 1 95 ? -2.671 -7.594 7.703 1.00 97.50 95 CYS A CA 1
ATOM 709 C C . CYS A 1 95 ? -1.162 -7.367 7.576 1.00 97.50 95 CYS A C 1
ATOM 711 O O . CYS A 1 95 ? -0.653 -6.305 7.929 1.00 97.50 95 CYS A O 1
ATOM 713 N N . SER A 1 96 ? -0.463 -8.369 7.046 1.00 97.62 96 SER A N 1
ATOM 714 C CA . SER A 1 96 ? 0.958 -8.297 6.718 1.00 97.62 96 SER A CA 1
ATOM 715 C C . SER A 1 96 ? 1.117 -8.352 5.205 1.00 97.62 96 SER A C 1
ATOM 717 O O . SER A 1 96 ? 0.767 -9.357 4.588 1.00 97.62 96 SER A O 1
ATOM 719 N N . ILE A 1 97 ? 1.688 -7.307 4.611 1.00 97.81 97 ILE A N 1
ATOM 720 C CA . ILE A 1 97 ? 1.911 -7.202 3.168 1.00 97.81 97 ILE A CA 1
ATOM 721 C C . ILE A 1 97 ? 3.415 -7.255 2.895 1.00 97.81 97 ILE A C 1
ATOM 723 O O . ILE A 1 97 ? 4.188 -6.449 3.413 1.00 97.81 97 ILE A O 1
ATOM 727 N N . SER A 1 98 ? 3.839 -8.210 2.070 1.00 97.19 98 SER A N 1
ATOM 728 C CA . SER A 1 98 ? 5.240 -8.410 1.699 1.00 97.19 98 SER A CA 1
ATOM 729 C C . SER A 1 98 ? 5.365 -8.868 0.247 1.00 97.19 98 SER A C 1
ATOM 731 O O . SER A 1 98 ? 4.372 -9.136 -0.428 1.00 97.19 98 SER A O 1
ATOM 733 N N . ILE A 1 99 ? 6.601 -8.949 -0.239 1.00 95.62 99 ILE A N 1
ATOM 734 C CA . ILE A 1 99 ? 6.904 -9.498 -1.557 1.00 95.62 99 ILE A CA 1
ATOM 735 C C . ILE A 1 99 ? 6.550 -10.984 -1.579 1.00 95.62 99 ILE A C 1
ATOM 737 O O . ILE A 1 99 ? 7.016 -11.756 -0.741 1.00 95.62 99 ILE A O 1
ATOM 741 N N . ALA A 1 100 ? 5.753 -11.375 -2.572 1.00 94.25 100 ALA A N 1
ATOM 742 C CA . ALA A 1 100 ? 5.428 -12.771 -2.807 1.00 94.25 100 ALA A CA 1
ATOM 743 C C . ALA A 1 100 ? 6.695 -13.580 -3.162 1.00 94.25 100 ALA A C 1
ATOM 745 O O . ALA A 1 100 ? 7.585 -13.065 -3.854 1.00 94.25 100 ALA A O 1
ATOM 746 N N . PRO A 1 101 ? 6.794 -14.847 -2.720 1.00 90.94 101 PRO A N 1
ATOM 747 C CA . PRO A 1 101 ? 7.881 -15.725 -3.140 1.00 90.94 101 PRO A CA 1
ATOM 748 C C . PRO A 1 101 ? 7.794 -16.047 -4.640 1.00 90.94 101 PRO A C 1
ATOM 750 O O . PRO A 1 101 ? 8.823 -16.211 -5.304 1.00 90.94 101 PRO A O 1
ATOM 753 N N . GLU A 1 102 ? 6.584 -16.088 -5.199 1.00 92.69 102 GLU A N 1
ATOM 754 C CA . GLU A 1 102 ? 6.344 -16.239 -6.627 1.00 92.69 102 GLU A CA 1
ATOM 755 C C . GLU A 1 102 ? 6.572 -14.928 -7.387 1.00 92.69 102 GLU A C 1
ATOM 757 O O . GLU A 1 102 ? 6.224 -13.833 -6.944 1.00 92.69 102 GLU A O 1
ATOM 762 N N . ARG A 1 103 ? 7.130 -15.043 -8.597 1.00 90.75 103 ARG A N 1
ATOM 763 C CA . ARG A 1 103 ? 7.322 -13.914 -9.513 1.00 90.75 103 ARG A CA 1
ATOM 764 C C . ARG A 1 103 ? 6.687 -14.211 -10.855 1.00 90.75 103 ARG A C 1
ATOM 766 O O . ARG A 1 103 ? 6.875 -15.297 -11.406 1.00 90.75 103 ARG A O 1
ATOM 773 N N . LEU A 1 104 ? 6.013 -13.208 -11.409 1.00 90.44 104 LEU A N 1
ATOM 774 C CA . LEU A 1 104 ? 5.553 -13.235 -12.789 1.00 90.44 104 LEU A CA 1
ATOM 775 C C . LEU A 1 104 ? 6.763 -13.361 -13.726 1.00 90.44 104 LEU A C 1
ATOM 777 O O . LEU A 1 104 ? 7.676 -12.536 -13.689 1.00 90.44 104 LEU A O 1
ATOM 781 N N . ARG A 1 105 ? 6.765 -14.391 -14.575 1.00 90.25 105 ARG A N 1
ATOM 782 C CA . ARG A 1 105 ? 7.756 -14.575 -15.641 1.00 90.25 105 ARG A CA 1
ATOM 783 C C . ARG A 1 105 ? 7.073 -14.330 -16.976 1.00 90.25 105 ARG A C 1
ATOM 785 O O . ARG A 1 105 ? 6.283 -15.154 -17.424 1.00 90.25 105 ARG A O 1
ATOM 792 N N . LEU A 1 106 ? 7.367 -13.190 -17.585 1.00 88.31 106 LEU A N 1
ATOM 793 C CA . LEU A 1 106 ? 6.915 -12.882 -18.936 1.00 88.31 106 LEU A CA 1
ATOM 794 C C . LEU A 1 106 ? 7.896 -13.504 -19.931 1.00 88.31 106 LEU A C 1
ATOM 796 O O . LEU A 1 106 ? 9.104 -13.303 -19.814 1.00 88.31 106 LEU A O 1
ATOM 800 N N . VAL A 1 107 ? 7.374 -14.269 -20.886 1.00 88.25 107 VAL A N 1
ATOM 801 C CA . VAL A 1 107 ? 8.135 -14.724 -22.052 1.00 88.25 107 VAL A CA 1
ATOM 802 C C . VAL A 1 107 ? 7.892 -13.702 -23.157 1.00 88.25 107 VAL A C 1
ATOM 804 O O . VAL A 1 107 ? 6.738 -13.434 -23.492 1.00 88.25 107 VAL A O 1
ATOM 807 N N . VAL A 1 108 ? 8.974 -13.113 -23.659 1.00 69.62 108 VAL A N 1
ATOM 808 C CA . VAL A 1 108 ? 8.997 -12.201 -24.812 1.00 69.62 108 VAL A CA 1
ATOM 809 C C . VAL A 1 108 ? 9.600 -12.898 -26.015 1.00 69.62 108 VAL A C 1
ATOM 811 O O . VAL A 1 108 ? 10.560 -13.675 -25.811 1.00 69.62 108 VAL A O 1
#